Protein AF-A0A5E6RJ02-F1 (afdb_monomer_lite)

Sequence (171 aa):
MDTTRRVPGRAYQTVRDPERLLIEERAEALSAAGYPLPADDPAMYAERRLKEARAAARSSQVGSVSENTAAELSAREVSQVLREVIFGRTVMSKVGHESWDEIYAGHFQINVDGWEISIYNDCDQLDYCEKCISPDGRHWSFDSGDRFGTDPIALLSVWEHQMLEKLLKAL

Organism: Pseudomonas fluorescens (NCBI:txid294)

pLDDT: mean 81.21, std 17.3, range [37.69, 98.62]

Secondary structure (DSSP, 8-state):
-----PPTT----SS--TTS--HHHHHHHHHHTTPPPTTT-GGGGHHHHHHHHHHHHHHHTS---------PPPHHHHHHHHHHHHTTSS-EEESSSS-HHHHSSEEEEEEETTEEEEEEEETTEEEEEEEEE-TTS-EEEGGG-TTS-S-TTTTS-HHHHHHHHHHHTT-

Structure (mmCIF, N/CA/C/O backbone):
data_AF-A0A5E6RJ02-F1
#
_entry.id   AF-A0A5E6RJ02-F1
#
loop_
_atom_site.group_PDB
_atom_site.id
_atom_site.type_symbol
_atom_site.label_atom_id
_atom_site.label_alt_id
_atom_site.label_comp_id
_atom_site.label_asym_id
_atom_site.label_entity_id
_atom_site.label_seq_id
_atom_site.pdbx_PDB_ins_code
_atom_site.Cartn_x
_atom_site.Cartn_y
_atom_site.Cartn_z
_atom_site.occupancy
_atom_site.B_iso_or_equiv
_atom_site.auth_seq_id
_atom_site.auth_comp_id
_atom_site.auth_asym_id
_atom_site.auth_atom_id
_atom_site.pdbx_PDB_model_num
ATOM 1 N N . MET A 1 1 ? 38.227 43.855 -42.941 1.00 37.69 1 MET A N 1
ATOM 2 C CA . MET A 1 1 ? 37.696 43.503 -41.609 1.00 37.69 1 MET A CA 1
ATOM 3 C C . MET A 1 1 ? 38.202 42.113 -41.279 1.00 37.69 1 MET A C 1
ATOM 5 O O . MET A 1 1 ? 37.724 41.141 -41.845 1.00 37.69 1 MET A O 1
ATOM 9 N N . ASP A 1 2 ? 39.257 42.067 -40.474 1.00 43.03 2 ASP A N 1
ATOM 10 C CA . ASP A 1 2 ? 40.007 40.864 -40.112 1.00 43.03 2 ASP A CA 1
ATOM 11 C C . ASP A 1 2 ? 39.271 40.097 -39.004 1.00 43.03 2 ASP A C 1
ATOM 13 O O . ASP A 1 2 ? 38.928 40.679 -37.976 1.00 43.03 2 ASP A O 1
ATOM 17 N N . THR A 1 3 ? 38.993 38.808 -39.205 1.00 48.88 3 THR A N 1
ATOM 18 C CA . THR A 1 3 ? 38.316 37.956 -38.207 1.00 48.88 3 THR A CA 1
ATOM 19 C C . THR A 1 3 ? 39.054 36.635 -38.010 1.00 48.88 3 THR A C 1
ATOM 21 O O . THR A 1 3 ? 38.494 35.549 -38.107 1.00 48.88 3 THR A O 1
ATOM 24 N N . THR A 1 4 ? 40.341 36.695 -37.667 1.00 50.62 4 THR A N 1
ATOM 25 C CA . THR A 1 4 ? 41.063 35.515 -37.171 1.00 50.62 4 THR A CA 1
ATOM 26 C C . THR A 1 4 ? 40.850 35.348 -35.669 1.00 50.62 4 THR A C 1
ATOM 28 O O . THR A 1 4 ? 41.669 35.776 -34.855 1.00 50.62 4 THR A O 1
ATOM 31 N N . ARG A 1 5 ? 39.760 34.686 -35.272 1.00 55.81 5 ARG A N 1
ATOM 32 C CA . ARG A 1 5 ? 39.592 34.209 -33.891 1.00 55.81 5 ARG A CA 1
ATOM 33 C C . ARG A 1 5 ? 40.414 32.921 -33.723 1.00 55.81 5 ARG A C 1
ATOM 35 O O . ARG A 1 5 ? 39.910 31.822 -33.932 1.00 55.81 5 ARG A O 1
ATOM 42 N N . ARG A 1 6 ? 41.714 33.047 -33.425 1.00 58.16 6 ARG A N 1
ATOM 43 C CA . ARG A 1 6 ? 42.594 31.892 -33.158 1.00 58.16 6 ARG A CA 1
ATOM 44 C C . ARG A 1 6 ? 42.418 31.417 -31.714 1.00 58.16 6 ARG A C 1
ATOM 46 O O . ARG A 1 6 ? 42.618 32.185 -30.779 1.00 58.16 6 ARG A O 1
ATOM 53 N N . VAL A 1 7 ? 42.066 30.143 -31.543 1.00 57.72 7 VAL A N 1
ATOM 54 C CA . VAL A 1 7 ? 42.089 29.452 -30.243 1.00 57.72 7 VAL A CA 1
ATOM 55 C C . VAL A 1 7 ? 43.555 29.144 -29.890 1.00 57.72 7 VAL A C 1
ATOM 57 O O . VAL A 1 7 ? 44.231 28.520 -30.715 1.00 57.72 7 VAL A O 1
ATOM 60 N N . PRO A 1 8 ? 44.073 29.557 -28.716 1.00 48.97 8 PRO A N 1
ATOM 61 C CA . PRO A 1 8 ? 45.452 29.275 -28.313 1.00 48.97 8 PRO A CA 1
ATOM 62 C C . PRO A 1 8 ? 45.741 27.766 -28.321 1.00 48.97 8 PRO A C 1
ATOM 64 O O . PRO A 1 8 ? 44.945 26.981 -27.813 1.00 48.97 8 PRO A O 1
ATOM 67 N N . GLY A 1 9 ? 46.856 27.351 -28.929 1.00 57.94 9 GLY A N 1
ATOM 68 C 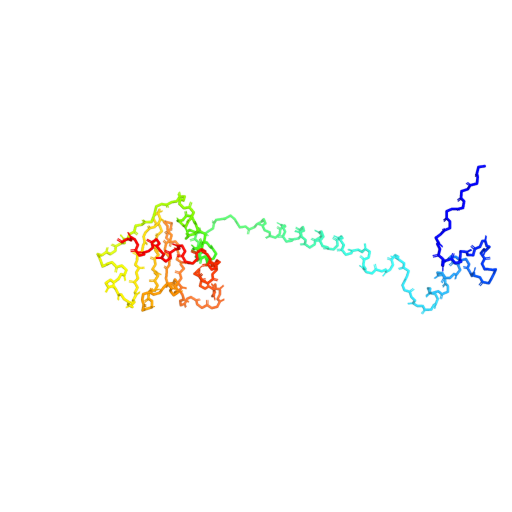CA . GLY A 1 9 ? 47.283 25.945 -28.989 1.00 57.94 9 GLY A CA 1
ATOM 69 C C . GLY A 1 9 ? 46.733 25.116 -30.160 1.00 57.94 9 GLY A C 1
ATOM 70 O O . GLY A 1 9 ? 47.147 23.972 -30.324 1.00 57.94 9 GLY A O 1
ATOM 71 N N . ARG A 1 10 ? 45.856 25.664 -31.016 1.00 55.78 10 ARG A N 1
ATOM 72 C CA . ARG A 1 10 ? 45.439 25.003 -32.268 1.00 55.78 10 ARG A CA 1
ATOM 73 C C . ARG A 1 10 ? 46.033 25.698 -33.490 1.00 55.78 10 ARG A C 1
ATOM 75 O O . ARG A 1 10 ? 45.676 26.830 -33.814 1.00 55.78 10 ARG A O 1
ATOM 82 N N . ALA A 1 11 ? 46.905 24.992 -34.206 1.00 57.59 11 ALA A N 1
ATOM 83 C CA . ALA A 1 11 ? 47.301 25.362 -35.557 1.00 57.59 11 ALA A CA 1
ATOM 84 C C . ALA A 1 11 ? 46.197 24.918 -36.529 1.00 57.59 11 ALA A C 1
ATOM 86 O O . ALA A 1 11 ? 46.019 23.730 -36.782 1.00 57.59 11 ALA A O 1
ATOM 87 N N . TYR A 1 12 ? 45.422 25.868 -37.048 1.00 57.12 12 TYR A N 1
ATOM 88 C CA . TYR A 1 12 ? 44.500 25.600 -38.151 1.00 57.12 12 TYR A CA 1
ATOM 89 C C . TYR A 1 12 ? 45.284 25.693 -39.464 1.00 57.12 12 TYR A C 1
ATOM 91 O O . TYR A 1 12 ? 45.919 26.719 -39.717 1.00 57.12 12 TYR A O 1
ATOM 99 N N . GLN A 1 13 ? 45.261 24.633 -40.278 1.00 60.34 13 GLN A N 1
ATOM 100 C CA . GLN A 1 13 ? 45.829 24.667 -41.627 1.00 60.34 13 GLN A CA 1
ATOM 101 C C . GLN A 1 13 ? 45.054 25.692 -42.467 1.00 60.34 13 GLN A C 1
ATOM 103 O O . GLN A 1 13 ? 43.844 25.574 -42.648 1.00 60.34 13 GLN A O 1
ATOM 108 N N . THR A 1 14 ? 45.749 26.718 -42.954 1.00 59.03 14 THR A N 1
ATOM 109 C CA . THR A 1 14 ? 45.189 27.769 -43.821 1.00 59.03 14 THR A CA 1
ATOM 110 C C . THR A 1 14 ? 44.996 27.312 -45.266 1.00 59.03 14 THR A C 1
ATOM 112 O O . THR A 1 14 ? 44.236 27.932 -46.002 1.00 59.03 14 THR A O 1
ATOM 115 N N . VAL A 1 15 ? 45.661 26.231 -45.670 1.00 61.28 15 VAL A N 1
ATOM 116 C CA . VAL A 1 15 ? 45.596 25.649 -47.013 1.00 61.28 15 VAL A CA 1
ATOM 117 C C . VAL A 1 15 ? 45.185 24.189 -46.857 1.00 61.28 15 VAL A C 1
ATOM 119 O O . VAL A 1 15 ? 45.710 23.498 -45.983 1.00 61.28 15 VAL A O 1
ATOM 122 N N . ARG A 1 16 ? 44.214 23.731 -47.659 1.00 59.06 16 ARG A N 1
ATOM 123 C CA . ARG A 1 16 ? 43.870 22.304 -47.718 1.00 59.06 16 ARG A CA 1
ATOM 124 C C . ARG A 1 16 ? 45.115 21.542 -48.161 1.00 59.06 16 ARG A C 1
ATOM 126 O O . ARG A 1 16 ? 45.715 21.909 -49.165 1.00 59.06 16 ARG A O 1
ATOM 133 N N . ASP A 1 17 ? 45.478 20.516 -47.403 1.00 63.81 17 ASP A N 1
ATOM 134 C CA . ASP A 1 17 ? 46.526 19.573 -47.781 1.00 63.81 17 ASP A CA 1
ATOM 135 C C . ASP A 1 17 ? 46.270 19.073 -49.222 1.00 63.81 17 ASP A C 1
ATOM 137 O O . ASP A 1 17 ? 45.182 18.547 -49.480 1.00 63.81 17 ASP A O 1
ATOM 141 N N . PRO A 1 18 ? 47.196 19.309 -50.171 1.00 59.72 18 PRO A N 1
ATOM 142 C CA . PRO A 1 18 ? 47.003 18.967 -51.577 1.00 59.72 18 PRO A CA 1
ATOM 143 C C . PRO A 1 18 ? 46.928 17.455 -51.824 1.00 59.72 18 PRO A C 1
ATOM 145 O O . PRO A 1 18 ? 46.391 17.053 -52.850 1.00 59.72 18 PRO A O 1
ATOM 148 N N . GLU A 1 19 ? 47.402 16.622 -50.890 1.00 59.19 19 GLU A N 1
ATOM 149 C CA . GLU A 1 19 ? 47.261 15.159 -50.959 1.00 59.19 19 GLU A CA 1
ATOM 150 C C . GLU A 1 19 ? 45.927 14.660 -50.376 1.00 59.19 19 GLU A C 1
ATOM 152 O O . GLU A 1 19 ? 45.619 13.465 -50.389 1.00 59.19 19 GLU A O 1
ATOM 157 N N . ARG A 1 20 ? 45.089 15.563 -49.854 1.00 62.50 20 ARG A N 1
ATOM 158 C CA . ARG A 1 20 ? 43.794 15.210 -49.278 1.00 62.50 20 ARG A CA 1
ATOM 159 C C . ARG A 1 20 ? 42.771 15.018 -50.394 1.00 62.50 20 ARG A C 1
ATOM 161 O O . ARG A 1 20 ? 42.243 15.995 -50.924 1.00 62.50 20 ARG A O 1
ATOM 168 N N . LEU A 1 21 ? 42.462 13.755 -50.689 1.00 62.22 21 LEU A N 1
ATOM 169 C CA . LEU A 1 21 ? 41.417 13.374 -51.646 1.00 62.22 21 LEU A CA 1
ATOM 170 C C . LEU A 1 21 ? 40.117 14.146 -51.389 1.00 62.22 21 LEU A C 1
ATOM 172 O O . LEU A 1 21 ? 39.738 14.403 -50.233 1.00 62.22 21 LEU A O 1
ATOM 176 N N . LEU A 1 22 ? 39.426 14.503 -52.474 1.00 73.69 22 LEU A N 1
ATOM 177 C CA . LEU A 1 22 ? 38.105 15.114 -52.381 1.00 73.69 22 LEU A CA 1
ATOM 178 C C . LEU A 1 22 ? 37.162 14.167 -51.629 1.00 73.69 22 LEU A C 1
ATOM 180 O O . LEU A 1 22 ? 37.309 12.946 -51.659 1.00 73.69 22 LEU A O 1
ATOM 184 N N . ILE A 1 23 ? 36.196 14.741 -50.909 1.00 68.81 23 ILE A N 1
ATOM 185 C CA . ILE A 1 23 ? 35.262 13.971 -50.071 1.00 68.81 23 ILE A CA 1
ATOM 186 C C . ILE A 1 23 ? 34.557 12.883 -50.896 1.00 68.81 23 ILE A C 1
ATOM 188 O O . ILE A 1 23 ? 34.359 11.779 -50.400 1.00 68.81 23 ILE A O 1
ATOM 192 N N . GLU A 1 24 ? 34.246 13.189 -52.154 1.00 69.19 24 GLU A N 1
ATOM 193 C CA . GLU A 1 24 ? 33.618 12.284 -53.120 1.00 69.19 24 GLU A CA 1
ATOM 194 C C . GLU A 1 24 ? 34.535 11.112 -53.493 1.00 69.19 24 GLU A C 1
ATOM 196 O O . GLU A 1 24 ? 34.136 9.960 -53.366 1.00 69.19 24 GLU A O 1
ATOM 201 N N . GLU A 1 25 ? 35.795 11.386 -53.824 1.00 75.88 25 GLU A N 1
ATOM 202 C CA . GLU A 1 25 ? 36.790 10.369 -54.189 1.00 75.88 25 GLU A CA 1
ATOM 203 C C . GLU A 1 25 ? 37.097 9.422 -53.016 1.00 75.88 25 GLU A C 1
ATOM 205 O O . GLU A 1 25 ? 37.232 8.207 -53.170 1.00 75.88 25 GLU A O 1
ATOM 210 N N . ARG A 1 26 ? 37.126 9.961 -51.792 1.00 75.00 26 ARG A N 1
ATOM 211 C CA . ARG A 1 26 ? 37.290 9.158 -50.577 1.00 75.00 26 ARG A CA 1
ATOM 212 C C . ARG A 1 26 ? 36.055 8.306 -50.270 1.00 75.00 26 ARG A C 1
ATOM 214 O O . ARG A 1 26 ? 36.206 7.192 -49.771 1.00 75.00 26 ARG A O 1
ATOM 221 N N . ALA A 1 27 ? 34.853 8.816 -50.535 1.00 72.69 27 ALA A N 1
ATOM 222 C CA . ALA A 1 27 ? 33.619 8.049 -50.391 1.00 72.69 27 ALA A CA 1
ATOM 223 C C . ALA A 1 27 ? 33.556 6.894 -51.404 1.00 72.69 27 ALA A C 1
ATOM 225 O O . ALA A 1 27 ? 33.179 5.784 -51.035 1.00 72.69 27 ALA A O 1
ATOM 226 N N . GLU A 1 28 ? 33.999 7.128 -52.639 1.00 78.38 28 GLU A N 1
ATOM 227 C CA . GLU A 1 28 ? 34.070 6.110 -53.689 1.00 78.38 28 GLU A CA 1
ATOM 228 C C . GLU A 1 28 ? 35.085 5.008 -53.347 1.00 78.38 28 GLU A C 1
ATOM 230 O O . GLU A 1 28 ? 34.757 3.824 -53.413 1.00 78.38 28 GLU A O 1
ATOM 235 N N . ALA A 1 29 ? 36.274 5.376 -52.852 1.00 79.56 29 ALA A N 1
ATOM 236 C CA . ALA A 1 29 ? 37.275 4.415 -52.383 1.00 79.56 29 ALA A CA 1
ATOM 237 C C . ALA A 1 29 ? 36.779 3.559 -51.201 1.00 79.56 29 ALA A C 1
ATOM 239 O O . ALA A 1 29 ? 37.045 2.359 -51.144 1.00 79.56 29 ALA A O 1
ATOM 240 N N . LEU A 1 30 ? 36.038 4.156 -50.259 1.00 76.19 30 LEU A N 1
ATOM 241 C CA . LEU A 1 30 ? 35.436 3.427 -49.137 1.00 76.19 30 LEU A CA 1
ATOM 242 C C . LEU A 1 30 ? 34.327 2.479 -49.607 1.00 76.19 30 LEU A C 1
ATOM 244 O O . LEU A 1 30 ? 34.269 1.341 -49.142 1.00 76.19 30 LEU A O 1
ATOM 248 N N . SER A 1 31 ? 33.498 2.913 -50.559 1.00 77.06 31 SER A N 1
ATOM 249 C CA . SER A 1 31 ? 32.475 2.066 -51.177 1.00 77.06 31 SER A CA 1
ATOM 250 C C . SER A 1 31 ? 33.098 0.878 -51.917 1.00 77.06 31 SER A C 1
ATOM 252 O O . SER A 1 31 ? 32.682 -0.260 -51.701 1.00 77.06 31 SER A O 1
ATOM 254 N N . ALA A 1 32 ? 34.161 1.104 -52.697 1.00 82.94 32 ALA A N 1
ATOM 255 C CA . ALA A 1 32 ? 34.917 0.041 -53.364 1.00 82.94 32 ALA A CA 1
ATOM 256 C C . ALA A 1 32 ? 35.573 -0.936 -52.370 1.00 82.94 32 ALA A C 1
ATOM 258 O O . ALA A 1 32 ? 35.692 -2.126 -52.655 1.00 82.94 32 ALA A O 1
ATOM 259 N N . ALA A 1 33 ? 35.953 -0.455 -51.182 1.00 80.94 33 ALA A N 1
ATOM 260 C CA . ALA A 1 33 ? 36.448 -1.277 -50.078 1.00 80.94 33 ALA A CA 1
ATOM 261 C C . ALA A 1 33 ? 35.334 -2.025 -49.309 1.00 80.94 33 ALA A C 1
ATOM 263 O O . ALA A 1 33 ? 35.623 -2.697 -48.319 1.00 80.94 33 ALA A O 1
ATOM 264 N N . GLY A 1 34 ? 34.074 -1.923 -49.746 1.00 77.31 34 GLY A N 1
ATOM 265 C CA . GLY A 1 34 ? 32.931 -2.621 -49.156 1.00 77.31 34 GLY A CA 1
ATOM 266 C C . GLY A 1 34 ? 32.320 -1.928 -47.936 1.00 77.31 34 GLY A C 1
ATOM 267 O O . GLY A 1 34 ? 31.505 -2.539 -47.245 1.00 77.31 34 GLY A O 1
ATOM 268 N N . TYR A 1 35 ? 32.685 -0.672 -47.652 1.00 70.12 35 TYR A N 1
ATOM 269 C CA . TYR A 1 35 ? 31.985 0.106 -46.632 1.00 70.12 35 TYR A CA 1
ATOM 270 C C . TYR A 1 35 ? 30.624 0.574 -47.167 1.00 70.12 35 TYR A C 1
ATOM 272 O O . TYR A 1 35 ? 30.551 1.082 -48.290 1.00 70.12 35 TYR A O 1
ATOM 280 N N . PRO A 1 36 ? 29.543 0.434 -46.378 1.00 63.56 36 PRO A N 1
ATOM 281 C CA . PRO A 1 36 ? 28.209 0.833 -46.800 1.00 63.56 36 PRO A CA 1
ATOM 282 C C . PRO A 1 36 ? 28.145 2.346 -47.016 1.00 63.56 36 PRO A C 1
ATOM 284 O O . PRO A 1 36 ? 28.651 3.131 -46.208 1.00 63.56 36 PRO A O 1
ATOM 287 N N . LEU A 1 37 ? 27.508 2.761 -48.112 1.00 63.66 37 LEU A N 1
ATOM 288 C CA . LEU A 1 37 ? 27.193 4.165 -48.339 1.00 63.66 37 LEU A CA 1
ATOM 289 C C . LEU A 1 37 ? 26.096 4.612 -47.353 1.00 63.66 37 LEU A C 1
ATOM 291 O O . LEU A 1 37 ? 25.339 3.779 -46.860 1.00 63.66 37 LEU A O 1
ATOM 295 N N . PRO A 1 38 ? 25.936 5.919 -47.075 1.00 58.66 38 PRO A N 1
ATOM 296 C CA . PRO A 1 38 ? 24.921 6.411 -46.135 1.00 58.66 38 PRO A CA 1
ATOM 297 C C . PRO A 1 38 ? 23.480 5.984 -46.467 1.00 58.66 38 PRO A C 1
ATOM 299 O O . PRO A 1 38 ? 22.633 5.924 -45.582 1.00 58.66 38 PRO A O 1
ATOM 302 N N . ALA A 1 39 ? 23.191 5.687 -47.738 1.00 59.97 39 ALA A N 1
ATOM 303 C CA . ALA A 1 39 ? 21.901 5.148 -48.169 1.00 59.97 39 ALA A CA 1
ATOM 304 C C . ALA A 1 39 ? 21.691 3.671 -47.774 1.00 59.97 39 ALA A C 1
ATOM 306 O O . ALA A 1 39 ? 20.541 3.253 -47.622 1.00 59.97 39 ALA A O 1
ATOM 307 N N . ASP A 1 40 ? 22.780 2.930 -47.562 1.00 59.22 40 ASP A N 1
ATOM 308 C CA . ASP A 1 40 ? 22.810 1.511 -47.193 1.00 59.22 40 ASP A CA 1
ATOM 309 C C . ASP A 1 40 ? 22.988 1.298 -45.680 1.00 59.22 40 ASP A C 1
ATOM 311 O O . ASP A 1 40 ? 22.949 0.160 -45.212 1.00 59.22 40 ASP A O 1
ATOM 315 N N . ASP A 1 41 ? 23.165 2.372 -44.898 1.00 61.12 41 ASP A N 1
ATOM 316 C CA . ASP A 1 41 ? 23.289 2.300 -43.443 1.00 61.12 41 ASP A CA 1
ATOM 317 C C . ASP A 1 41 ? 21.922 1.973 -42.798 1.00 61.12 41 ASP A C 1
ATOM 319 O O . ASP A 1 41 ? 20.986 2.788 -42.842 1.00 61.12 41 ASP A O 1
ATOM 323 N N . PRO A 1 42 ? 21.771 0.807 -42.140 1.00 59.06 42 PRO A N 1
ATOM 324 C CA . PRO A 1 42 ? 20.542 0.437 -41.447 1.00 59.06 42 PRO A CA 1
ATOM 325 C C . PRO A 1 42 ? 20.106 1.456 -40.383 1.00 59.06 42 PRO A C 1
ATOM 327 O O . PRO A 1 42 ? 18.904 1.541 -40.093 1.00 59.06 42 PRO A O 1
ATOM 330 N N . ALA A 1 43 ? 21.044 2.238 -39.830 1.00 64.19 43 ALA A N 1
ATOM 331 C CA . ALA A 1 43 ? 20.788 3.261 -38.821 1.00 64.19 43 ALA A CA 1
ATOM 332 C C . ALA A 1 43 ? 19.942 4.429 -39.356 1.00 64.19 43 ALA A C 1
ATOM 334 O O . ALA A 1 43 ? 19.106 4.956 -38.619 1.00 64.19 43 ALA A O 1
ATOM 335 N N . MET A 1 44 ? 20.055 4.774 -40.646 1.00 67.38 44 MET A N 1
ATOM 336 C CA . MET A 1 44 ? 19.293 5.875 -41.264 1.00 67.38 44 MET A CA 1
ATOM 337 C C . MET A 1 44 ? 17.773 5.648 -41.263 1.00 67.38 44 MET A C 1
ATOM 339 O O . MET A 1 44 ? 16.988 6.591 -41.370 1.00 67.38 44 MET A O 1
ATOM 343 N N . TYR A 1 45 ? 17.331 4.398 -41.117 1.00 68.69 45 TYR A N 1
ATOM 344 C CA . TYR A 1 45 ? 15.917 4.019 -41.155 1.00 68.69 45 TYR A CA 1
ATOM 345 C C . TYR A 1 45 ? 15.369 3.582 -39.789 1.00 68.69 45 TYR A C 1
ATOM 347 O O . TYR A 1 45 ? 14.216 3.147 -39.708 1.00 68.69 45 TYR A O 1
ATOM 355 N N . ALA A 1 46 ? 16.153 3.702 -38.713 1.00 71.44 46 ALA A N 1
ATOM 356 C CA . ALA A 1 46 ? 15.763 3.254 -37.375 1.00 71.44 46 ALA A CA 1
ATOM 357 C C . ALA A 1 46 ? 14.470 3.930 -36.879 1.00 71.44 46 ALA A C 1
ATOM 359 O O . ALA A 1 46 ? 13.566 3.260 -36.377 1.00 71.44 46 ALA A O 1
ATOM 360 N N . GLU A 1 47 ? 14.323 5.239 -37.099 1.00 74.44 47 GLU A N 1
ATOM 361 C CA . GLU A 1 47 ? 13.123 5.979 -36.685 1.00 74.44 47 GLU A CA 1
ATOM 362 C C . GLU A 1 47 ? 11.857 5.536 -37.422 1.00 74.44 47 GLU A C 1
ATOM 364 O O . GLU A 1 47 ? 10.776 5.466 -36.834 1.00 74.44 47 GLU A O 1
ATOM 369 N N . ARG A 1 48 ? 11.979 5.229 -38.717 1.00 80.31 48 ARG A N 1
ATOM 370 C CA . ARG A 1 48 ? 10.859 4.762 -39.539 1.00 80.31 48 ARG A CA 1
ATOM 371 C C . ARG A 1 48 ? 10.394 3.384 -39.084 1.00 80.31 48 ARG A C 1
ATOM 373 O O . ARG A 1 48 ? 9.204 3.215 -38.844 1.00 80.31 48 ARG A O 1
ATOM 380 N N . ARG A 1 49 ? 11.328 2.460 -38.841 1.00 79.50 49 ARG A N 1
ATOM 381 C CA . ARG A 1 49 ? 11.020 1.128 -38.293 1.00 79.50 49 ARG A CA 1
ATOM 382 C C . ARG A 1 49 ? 10.355 1.209 -36.919 1.00 79.50 49 ARG A C 1
ATOM 384 O O . ARG A 1 49 ? 9.395 0.492 -36.659 1.00 79.50 49 ARG A O 1
ATOM 391 N N . LEU A 1 50 ? 10.804 2.123 -36.054 1.00 81.44 50 LEU A N 1
ATOM 392 C CA . LEU A 1 50 ? 10.166 2.353 -34.755 1.00 81.44 50 LEU A CA 1
ATOM 393 C C . LEU A 1 50 ? 8.738 2.903 -34.900 1.00 81.44 50 LEU A C 1
ATOM 395 O O . LEU A 1 50 ? 7.840 2.494 -34.161 1.00 81.44 50 LEU A O 1
ATOM 399 N N . LYS A 1 51 ? 8.510 3.824 -35.845 1.00 82.12 51 LYS A N 1
ATOM 400 C CA . LYS A 1 51 ? 7.168 4.347 -36.149 1.00 82.12 51 LYS A CA 1
ATOM 401 C C . LYS A 1 51 ? 6.245 3.253 -36.690 1.00 82.12 51 LYS A C 1
ATOM 403 O O . LYS A 1 51 ? 5.117 3.154 -36.218 1.00 82.12 51 LYS A O 1
ATOM 408 N N . GLU A 1 52 ? 6.725 2.419 -37.607 1.00 85.31 52 GLU A N 1
ATOM 409 C CA . GLU A 1 52 ? 5.977 1.286 -38.168 1.00 85.31 52 GLU A CA 1
ATOM 410 C C . GLU A 1 52 ? 5.618 0.257 -37.089 1.00 85.31 52 GLU A C 1
ATOM 412 O O . GLU A 1 52 ? 4.455 -0.120 -36.969 1.00 85.31 52 GLU A O 1
ATOM 417 N N . ALA A 1 53 ? 6.569 -0.114 -36.225 1.00 80.31 53 ALA A N 1
ATOM 418 C CA . ALA A 1 53 ? 6.320 -1.030 -35.113 1.00 80.31 53 ALA A CA 1
ATOM 419 C C . ALA A 1 53 ? 5.281 -0.478 -34.118 1.00 80.31 53 ALA A C 1
ATOM 421 O O . ALA A 1 53 ? 4.387 -1.199 -33.678 1.00 80.31 53 ALA A O 1
ATOM 422 N N . ARG A 1 54 ? 5.347 0.823 -33.795 1.00 79.12 54 ARG A N 1
ATOM 423 C CA . ARG A 1 54 ? 4.350 1.488 -32.936 1.00 79.12 54 ARG A CA 1
ATOM 424 C C . ARG A 1 54 ? 2.969 1.558 -33.587 1.00 79.12 54 ARG A C 1
ATOM 426 O O . ARG A 1 54 ? 1.969 1.414 -32.887 1.00 79.12 54 ARG A O 1
ATOM 433 N N . ALA A 1 55 ? 2.903 1.793 -34.897 1.00 81.56 55 ALA A N 1
ATOM 434 C CA . ALA A 1 55 ? 1.648 1.806 -35.642 1.00 81.56 55 ALA A CA 1
ATOM 435 C C . ALA A 1 55 ? 1.021 0.406 -35.705 1.00 81.56 55 ALA A C 1
ATOM 437 O O . ALA A 1 55 ? -0.172 0.273 -35.446 1.00 81.56 55 ALA A O 1
ATOM 438 N N . ALA A 1 56 ? 1.824 -0.634 -35.949 1.00 77.75 56 ALA A N 1
ATOM 439 C CA . ALA A 1 56 ? 1.377 -2.023 -35.918 1.00 77.75 56 ALA A CA 1
ATOM 440 C C . ALA A 1 56 ? 0.841 -2.413 -34.531 1.00 77.75 56 ALA A C 1
ATOM 442 O O . ALA A 1 56 ? -0.263 -2.938 -34.434 1.00 77.75 56 ALA A O 1
ATOM 443 N N . ALA A 1 57 ? 1.550 -2.064 -33.451 1.00 71.62 57 ALA A N 1
ATOM 444 C CA . ALA A 1 57 ? 1.089 -2.321 -32.085 1.00 71.62 57 ALA A CA 1
ATOM 445 C C . ALA A 1 57 ? -0.243 -1.617 -31.764 1.00 71.62 57 ALA A C 1
ATOM 447 O O . ALA A 1 57 ? -1.137 -2.226 -31.183 1.00 71.62 57 ALA A O 1
ATOM 448 N N . ARG A 1 58 ? -0.409 -0.355 -32.189 1.00 70.69 58 ARG A N 1
ATOM 449 C CA . ARG A 1 58 ? -1.675 0.384 -32.029 1.00 70.69 58 ARG A CA 1
ATOM 450 C C . ARG A 1 58 ? -2.807 -0.194 -32.875 1.00 70.69 58 ARG A C 1
ATOM 452 O O . ARG A 1 58 ? -3.942 -0.214 -32.417 1.00 70.69 58 ARG A O 1
ATOM 459 N N . SER A 1 59 ? -2.507 -0.670 -34.084 1.00 61.69 59 SER A N 1
ATOM 460 C CA . SER A 1 59 ? -3.487 -1.311 -34.966 1.00 61.69 59 SER A CA 1
ATOM 461 C C . SER A 1 59 ? -3.966 -2.649 -34.403 1.00 61.69 59 SER A C 1
ATOM 463 O O . SER A 1 59 ? -5.152 -2.946 -34.492 1.00 61.69 59 SER A O 1
ATOM 465 N N . SER A 1 60 ? -3.080 -3.424 -33.772 1.00 59.62 60 SER A N 1
ATOM 466 C CA . SER A 1 60 ? -3.433 -4.676 -33.087 1.00 59.62 60 SER A CA 1
ATOM 467 C C . SER A 1 60 ? -4.260 -4.464 -31.814 1.00 59.62 60 SER A C 1
ATOM 469 O O . SER A 1 60 ? -4.849 -5.411 -31.307 1.00 59.62 60 SER A O 1
ATOM 471 N N . GLN A 1 61 ? -4.324 -3.234 -31.297 1.00 59.31 61 GLN A N 1
ATOM 472 C CA . GLN A 1 61 ? -5.105 -2.881 -30.110 1.00 59.31 61 GLN A CA 1
ATOM 473 C C . GLN A 1 61 ? -6.571 -2.535 -30.432 1.00 59.31 61 GLN A C 1
ATOM 475 O O . GLN A 1 61 ? -7.386 -2.412 -29.520 1.00 59.31 61 GLN A O 1
ATOM 480 N N . VAL A 1 62 ? -6.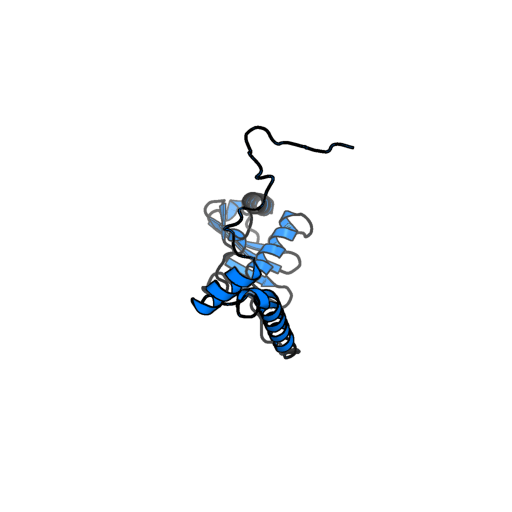937 -2.409 -31.714 1.00 51.75 62 VAL A N 1
ATOM 481 C CA . VAL A 1 62 ? -8.321 -2.164 -32.157 1.00 51.75 62 VAL A CA 1
ATOM 482 C C . VAL A 1 62 ? -8.993 -3.508 -32.433 1.00 51.75 62 VAL A C 1
ATOM 484 O O . VAL A 1 62 ? -9.224 -3.901 -33.572 1.00 51.75 62 VAL A O 1
ATOM 487 N N . GLY A 1 63 ? -9.237 -4.256 -31.360 1.00 54.25 63 GLY A N 1
ATOM 488 C CA . GLY A 1 63 ? -9.763 -5.612 -31.453 1.00 54.25 63 GLY A CA 1
ATOM 489 C C . GLY A 1 63 ? -10.079 -6.265 -30.114 1.00 54.25 63 GLY A C 1
ATOM 490 O O . GLY A 1 63 ? -9.799 -7.443 -29.963 1.00 54.25 63 GLY A O 1
ATOM 491 N N . SER A 1 64 ? -10.651 -5.537 -29.149 1.00 49.56 64 SER A N 1
ATOM 492 C CA . SER A 1 64 ? -11.463 -6.162 -28.091 1.00 49.56 64 SER A CA 1
ATOM 493 C C . SER A 1 64 ? -12.344 -5.128 -27.386 1.00 49.56 64 SER A C 1
ATOM 495 O O . SER A 1 64 ? -11.884 -4.374 -26.527 1.00 49.56 64 SER A O 1
ATOM 497 N N . VAL A 1 65 ? -13.626 -5.098 -27.747 1.00 48.59 65 VAL A N 1
ATOM 498 C CA . VAL A 1 65 ? -14.685 -4.512 -26.921 1.00 48.59 65 VAL A CA 1
ATOM 499 C C . VAL A 1 65 ? -15.290 -5.646 -26.094 1.00 48.59 65 VAL A C 1
ATOM 501 O O . VAL A 1 65 ? -15.821 -6.588 -26.666 1.00 48.59 65 VAL A O 1
ATOM 504 N N . SER A 1 66 ? -15.183 -5.508 -24.770 1.00 58.28 66 SER A N 1
ATOM 505 C CA . SER A 1 66 ? -15.983 -6.115 -23.692 1.00 58.28 66 SER A CA 1
ATOM 506 C C . SER A 1 66 ? -16.426 -7.578 -23.822 1.00 58.28 66 SER A C 1
ATOM 508 O O . SER A 1 66 ? -17.535 -7.858 -24.266 1.00 58.28 66 SER A O 1
ATOM 510 N N . GLU A 1 67 ? -15.642 -8.470 -23.214 1.00 43.84 67 GLU A N 1
ATOM 511 C CA . GLU A 1 67 ? -16.173 -9.610 -22.462 1.00 43.84 67 GLU A CA 1
ATOM 512 C C . GLU A 1 67 ? -15.610 -9.552 -21.034 1.00 43.84 67 GLU A C 1
ATOM 514 O O . GLU A 1 67 ? -14.413 -9.374 -20.813 1.00 43.84 67 GLU A O 1
ATOM 519 N N . ASN A 1 68 ? -16.514 -9.619 -20.060 1.00 49.00 68 ASN A N 1
ATOM 520 C CA . ASN A 1 68 ? -16.296 -9.411 -18.633 1.00 49.00 68 ASN A CA 1
ATOM 521 C C . ASN A 1 68 ? -15.629 -10.646 -17.989 1.00 49.00 68 ASN A C 1
ATOM 523 O O . ASN A 1 68 ? -16.216 -11.324 -17.151 1.00 49.00 68 ASN A O 1
ATOM 527 N N . THR A 1 69 ? -14.404 -10.969 -18.399 1.00 43.66 69 THR A N 1
ATOM 528 C CA . THR A 1 69 ? -13.520 -11.894 -17.677 1.00 43.66 69 THR A CA 1
ATOM 529 C C . THR A 1 69 ? -12.559 -11.093 -16.810 1.00 43.66 69 THR A C 1
ATOM 531 O O . THR A 1 69 ? -11.645 -10.460 -17.330 1.00 43.66 69 THR A O 1
ATOM 534 N N . ALA A 1 70 ? -12.821 -11.120 -15.500 1.00 58.28 70 ALA A N 1
ATOM 535 C CA . ALA A 1 70 ? -11.967 -10.744 -14.373 1.00 58.28 70 ALA A CA 1
ATOM 536 C C . ALA A 1 70 ? -10.482 -10.526 -14.724 1.00 58.28 70 ALA A C 1
ATOM 538 O O . ALA A 1 70 ? -9.665 -11.439 -14.615 1.00 58.28 70 ALA A O 1
ATOM 539 N N . ALA A 1 71 ? -10.117 -9.309 -15.127 1.00 73.44 71 ALA A N 1
ATOM 540 C CA . ALA A 1 71 ? -8.720 -8.910 -15.067 1.00 73.44 71 ALA A CA 1
ATOM 541 C C . ALA A 1 71 ? -8.363 -8.811 -13.580 1.00 73.44 71 ALA A C 1
ATOM 543 O O . ALA A 1 71 ? -8.943 -7.992 -12.866 1.00 73.44 71 ALA A O 1
ATOM 544 N N . GLU A 1 72 ? -7.473 -9.680 -13.107 1.00 84.88 72 GLU A N 1
ATOM 545 C CA . GLU A 1 72 ? -6.903 -9.571 -11.764 1.00 84.88 72 GLU A CA 1
ATOM 546 C C . GLU A 1 72 ? -6.321 -8.166 -11.573 1.00 84.88 72 GLU A C 1
ATOM 548 O O . GLU A 1 72 ? -5.802 -7.548 -12.510 1.00 84.88 72 GLU A O 1
ATOM 553 N N . LEU A 1 73 ? -6.460 -7.636 -10.362 1.00 90.50 73 LEU A N 1
ATOM 554 C CA . LEU A 1 73 ? -5.855 -6.361 -10.006 1.00 90.50 73 LEU A CA 1
ATOM 555 C C . LEU A 1 73 ? -4.338 -6.495 -10.120 1.00 90.50 73 LEU A C 1
ATOM 557 O O . LEU A 1 73 ? -3.762 -7.495 -9.705 1.00 90.50 73 LEU A O 1
ATOM 561 N N . SER A 1 74 ? -3.668 -5.479 -10.653 1.00 91.19 74 SER A N 1
ATOM 562 C CA . SER A 1 74 ? -2.209 -5.424 -10.613 1.00 91.19 74 SER A CA 1
ATOM 563 C C . SER A 1 74 ? -1.717 -4.857 -9.282 1.00 91.19 74 SER A C 1
ATOM 565 O O . SER A 1 74 ? -2.344 -3.978 -8.689 1.00 91.19 74 SER A O 1
ATOM 567 N N . ALA A 1 75 ? -0.516 -5.253 -8.858 1.00 92.81 75 ALA A N 1
ATOM 568 C CA . ALA A 1 75 ? 0.112 -4.664 -7.677 1.00 92.81 75 ALA A CA 1
ATOM 569 C C . ALA A 1 75 ? 0.278 -3.140 -7.779 1.00 92.81 75 ALA A C 1
ATOM 571 O O . ALA A 1 75 ? 0.191 -2.415 -6.788 1.00 92.81 75 ALA A O 1
ATOM 572 N N . ARG A 1 76 ? 0.471 -2.632 -9.005 1.00 93.69 76 ARG A N 1
ATOM 573 C CA . ARG A 1 76 ? 0.537 -1.194 -9.270 1.00 93.69 76 ARG A CA 1
ATOM 574 C C . ARG A 1 76 ? -0.780 -0.508 -8.938 1.00 93.69 76 ARG A C 1
ATOM 576 O O . ARG A 1 76 ? -0.725 0.520 -8.275 1.00 93.69 76 ARG A O 1
ATOM 583 N N . GLU A 1 77 ? -1.922 -1.059 -9.347 1.00 94.81 77 GLU A N 1
ATOM 584 C CA . GLU A 1 77 ? -3.238 -0.510 -8.991 1.00 94.81 77 GLU A CA 1
ATOM 585 C C . GLU A 1 77 ? -3.418 -0.450 -7.472 1.00 94.81 77 GLU A C 1
ATOM 587 O O . GLU A 1 77 ? -3.724 0.617 -6.945 1.00 94.81 77 GLU A O 1
ATOM 592 N N . VAL A 1 78 ? -3.118 -1.541 -6.760 1.00 95.88 78 VAL A N 1
ATOM 593 C CA . VAL A 1 78 ? -3.208 -1.579 -5.290 1.00 95.88 78 VAL A CA 1
ATOM 594 C C . VAL A 1 78 ? -2.283 -0.534 -4.653 1.00 95.88 78 VAL A C 1
ATOM 596 O O . VAL A 1 78 ? -2.708 0.243 -3.802 1.00 95.88 78 VAL A O 1
ATOM 599 N N . SER A 1 79 ? -1.035 -0.427 -5.123 1.00 96.81 79 SER A N 1
ATOM 600 C CA . SER A 1 79 ? -0.082 0.573 -4.622 1.00 96.81 79 SER A CA 1
ATOM 601 C C . SER A 1 79 ? -0.527 2.019 -4.884 1.00 96.81 79 SER A C 1
ATOM 603 O O . SER A 1 79 ? -0.130 2.923 -4.153 1.00 96.81 79 SER A O 1
ATOM 605 N N . GLN A 1 80 ? -1.327 2.275 -5.927 1.00 97.31 80 GLN A N 1
ATOM 606 C CA . GLN A 1 80 ? -1.882 3.609 -6.175 1.00 97.31 80 GLN A CA 1
ATOM 607 C C . GLN A 1 80 ? -3.001 3.932 -5.187 1.00 97.31 80 GLN A C 1
ATOM 609 O O . GLN A 1 80 ? -3.014 5.034 -4.654 1.00 97.31 80 GLN A O 1
ATOM 614 N N . VAL A 1 81 ? -3.872 2.973 -4.865 1.00 97.94 81 VAL A N 1
ATOM 615 C CA . VAL A 1 81 ? -4.904 3.158 -3.829 1.00 97.94 81 VAL A CA 1
ATOM 616 C C . VAL A 1 81 ? -4.266 3.507 -2.481 1.00 97.94 81 VAL A C 1
ATOM 618 O O . VAL A 1 81 ? -4.668 4.473 -1.836 1.00 97.94 81 VAL A O 1
ATOM 621 N N . LEU A 1 82 ? -3.200 2.799 -2.096 1.00 98.31 82 LEU A N 1
ATOM 622 C CA . LEU A 1 82 ? -2.447 3.110 -0.876 1.00 98.31 82 LEU A CA 1
ATOM 623 C C . LEU A 1 82 ? -1.832 4.519 -0.911 1.00 98.31 82 LEU A C 1
ATOM 625 O O . LEU A 1 82 ? -1.846 5.224 0.095 1.00 98.31 82 LEU A O 1
ATOM 629 N N . ARG A 1 83 ? -1.339 4.976 -2.069 1.00 98.56 83 ARG A N 1
ATOM 630 C CA . ARG A 1 83 ? -0.836 6.351 -2.231 1.00 98.56 83 ARG A CA 1
ATOM 631 C C . ARG A 1 83 ? -1.912 7.404 -2.047 1.00 98.56 83 ARG A C 1
ATOM 633 O O . ARG A 1 83 ? -1.634 8.436 -1.443 1.00 98.56 83 ARG A O 1
ATOM 640 N N . GLU A 1 84 ? -3.124 7.162 -2.534 1.00 98.38 84 GLU A N 1
ATOM 641 C CA . GLU A 1 84 ? -4.228 8.099 -2.330 1.00 98.38 84 GLU A CA 1
ATOM 642 C C . GLU A 1 84 ? -4.503 8.306 -0.829 1.00 98.38 84 GLU A C 1
ATOM 644 O O . GLU A 1 84 ? -4.716 9.443 -0.405 1.00 98.38 84 GLU A O 1
ATOM 649 N N . VAL A 1 85 ? -4.399 7.250 -0.010 1.00 97.75 85 VAL A N 1
ATOM 650 C CA . VAL A 1 85 ? -4.482 7.344 1.462 1.00 97.75 85 VAL A CA 1
ATOM 651 C C . VAL A 1 85 ? -3.292 8.115 2.035 1.00 97.75 85 VAL A C 1
ATOM 653 O O . VAL A 1 85 ? -3.477 9.058 2.801 1.00 97.75 85 VAL A O 1
ATOM 656 N N . ILE A 1 86 ? -2.066 7.746 1.646 1.00 98.19 86 ILE A N 1
ATOM 657 C CA . ILE A 1 86 ? -0.819 8.366 2.130 1.00 98.19 86 ILE A CA 1
ATOM 658 C C . ILE A 1 86 ? -0.811 9.881 1.881 1.00 98.19 86 ILE A C 1
ATOM 660 O O . ILE A 1 86 ? -0.357 10.652 2.726 1.00 98.19 86 ILE A O 1
ATOM 664 N N . PHE A 1 87 ? -1.325 10.320 0.730 1.00 97.75 87 PHE A N 1
ATOM 665 C CA . PHE A 1 87 ? -1.430 11.736 0.377 1.00 97.75 87 PHE A CA 1
ATOM 666 C C . PHE A 1 87 ? -2.695 12.421 0.922 1.00 97.75 87 PHE A C 1
ATOM 668 O O . PHE A 1 87 ? -2.901 13.602 0.642 1.00 97.75 87 PHE A O 1
ATOM 675 N N . GLY A 1 88 ? -3.531 11.715 1.689 1.00 95.75 88 GLY A N 1
ATOM 676 C CA . GLY A 1 88 ? -4.742 12.254 2.314 1.00 95.75 88 GLY A CA 1
ATOM 677 C C . GLY A 1 88 ? -5.857 12.602 1.326 1.00 95.75 88 GLY A C 1
ATOM 678 O O . GLY A 1 88 ? -6.668 13.483 1.606 1.00 95.75 88 GLY A O 1
ATOM 679 N N . ARG A 1 89 ? -5.880 11.962 0.150 1.00 96.69 89 ARG A N 1
ATOM 680 C CA . ARG A 1 89 ? -6.907 12.163 -0.889 1.00 96.69 89 ARG A CA 1
ATOM 681 C C . ARG A 1 89 ? -8.145 11.301 -0.663 1.00 96.69 89 ARG A C 1
ATOM 683 O O . ARG A 1 89 ? -9.223 11.667 -1.119 1.00 96.69 89 ARG A O 1
ATOM 690 N N . THR A 1 90 ? -7.986 10.197 0.058 1.00 95.31 90 THR A N 1
ATOM 691 C CA . THR A 1 90 ? -9.061 9.298 0.484 1.00 95.31 90 THR A CA 1
ATOM 692 C C . THR A 1 90 ? -8.902 8.934 1.960 1.00 95.31 90 THR A C 1
ATOM 694 O O . THR A 1 90 ? -7.825 9.094 2.541 1.00 95.31 90 THR A O 1
ATOM 697 N N . VAL A 1 91 ? -9.993 8.479 2.575 1.00 92.31 91 VAL A N 1
ATOM 698 C CA . VAL A 1 91 ? -10.039 8.054 3.973 1.00 92.31 91 VAL A CA 1
ATOM 699 C C . VAL A 1 91 ? -9.885 6.539 4.045 1.00 92.31 91 VAL A C 1
ATOM 701 O O . VAL A 1 91 ? -10.587 5.788 3.373 1.00 92.31 91 VAL A O 1
ATOM 704 N N . MET A 1 92 ? -8.982 6.100 4.915 1.00 96.75 92 MET A N 1
ATOM 705 C CA . MET A 1 92 ? -8.801 4.700 5.278 1.00 96.75 92 MET A CA 1
ATOM 706 C C . MET A 1 92 ? -9.486 4.427 6.617 1.00 96.75 92 MET A C 1
ATOM 708 O O . MET A 1 92 ? -9.428 5.253 7.528 1.00 96.75 92 MET A O 1
ATOM 712 N N . SER A 1 93 ? -10.115 3.265 6.745 1.00 97.06 93 SER A N 1
ATOM 713 C CA . SER A 1 93 ? -10.725 2.800 7.992 1.00 97.06 93 SER A CA 1
ATOM 714 C C . SER A 1 93 ? -10.362 1.345 8.261 1.00 97.06 93 SER A C 1
ATOM 716 O O . SER A 1 93 ? -10.107 0.582 7.333 1.00 97.06 93 SER A O 1
ATOM 718 N N . LYS A 1 94 ? -10.323 0.951 9.532 1.00 96.56 94 LYS A N 1
ATOM 719 C CA . LYS A 1 94 ? -10.117 -0.442 9.930 1.00 96.56 94 LYS A CA 1
ATOM 720 C C . LYS A 1 94 ? -11.418 -1.241 9.794 1.00 96.56 94 LYS A C 1
ATOM 722 O O . LYS A 1 94 ? -12.479 -0.746 10.164 1.00 96.56 94 LYS A O 1
ATOM 727 N N . VAL A 1 95 ? -11.326 -2.481 9.303 1.00 95.06 95 VAL A N 1
ATOM 728 C CA . VAL A 1 95 ? -12.477 -3.401 9.166 1.00 95.06 95 VAL A CA 1
ATOM 729 C C . VAL A 1 95 ? -12.724 -4.215 10.448 1.00 95.06 95 VAL A C 1
ATOM 731 O O . VAL A 1 95 ? -13.870 -4.507 10.780 1.00 95.06 95 VAL A O 1
ATOM 734 N N . GLY A 1 96 ? -11.662 -4.580 11.177 1.00 88.94 96 GLY A N 1
ATOM 735 C CA . GLY A 1 96 ? -11.727 -5.366 12.418 1.00 88.94 96 GLY A CA 1
ATOM 736 C C . GLY A 1 96 ? -11.844 -4.538 13.705 1.00 88.94 96 GLY A C 1
ATOM 737 O O . GLY A 1 96 ? -11.914 -3.312 13.680 1.00 88.94 96 GLY A O 1
ATOM 738 N N . HIS A 1 97 ? -11.838 -5.219 14.856 1.00 87.94 97 HIS A N 1
ATOM 739 C CA . HIS A 1 97 ? -11.849 -4.571 16.175 1.00 87.94 97 HIS A CA 1
ATOM 740 C C . HIS A 1 97 ? -10.443 -4.299 16.720 1.00 87.94 97 HIS A C 1
ATOM 742 O O . HIS A 1 97 ? -10.218 -3.228 17.284 1.00 87.94 97 HIS A O 1
ATOM 748 N N . GLU A 1 98 ? -9.513 -5.233 16.513 1.00 93.06 98 GLU A N 1
ATOM 749 C CA . GLU A 1 98 ? -8.161 -5.192 17.082 1.00 93.06 98 GLU A CA 1
ATOM 750 C C . GLU A 1 98 ? -7.348 -4.032 16.501 1.00 93.06 98 GLU A C 1
ATOM 752 O O . GLU A 1 98 ? -7.409 -3.766 15.301 1.00 93.06 98 GLU A O 1
ATOM 757 N N . SER A 1 99 ? -6.655 -3.257 17.330 1.00 94.38 99 SER A N 1
ATOM 758 C CA . SER A 1 99 ? -5.741 -2.210 16.849 1.00 94.38 99 SER A CA 1
ATOM 759 C C . SER A 1 99 ? -4.478 -2.811 16.228 1.00 94.38 99 SER A C 1
ATOM 761 O O . SER A 1 99 ? -4.188 -3.997 16.387 1.00 94.38 99 SER A O 1
ATOM 763 N N . TRP A 1 100 ? -3.709 -1.983 15.520 1.00 95.50 100 TRP A N 1
ATOM 764 C CA . TRP A 1 100 ? -2.417 -2.405 14.977 1.00 95.50 100 TRP A CA 1
ATOM 765 C C . TRP A 1 100 ? -1.496 -2.991 16.064 1.00 95.50 100 TRP A C 1
ATOM 767 O O . TRP A 1 100 ? -0.930 -4.071 15.880 1.00 95.50 100 TRP A O 1
ATOM 777 N N . ASP A 1 101 ? -1.417 -2.314 17.214 1.00 92.50 101 ASP A N 1
ATOM 778 C CA . ASP A 1 101 ? -0.584 -2.714 18.354 1.00 92.50 101 ASP A CA 1
ATOM 779 C C . ASP A 1 101 ? -1.067 -4.018 19.013 1.00 92.50 101 ASP A C 1
ATOM 781 O O . ASP A 1 101 ? -0.256 -4.789 19.524 1.00 92.50 101 ASP A O 1
ATOM 785 N N . GLU A 1 102 ? -2.381 -4.277 19.009 1.00 93.19 102 GLU A N 1
ATOM 786 C CA . GLU A 1 102 ? -2.967 -5.498 19.581 1.00 93.19 102 GLU A CA 1
ATOM 787 C C . GLU A 1 102 ? -2.648 -6.739 18.744 1.00 93.19 102 GLU A C 1
ATOM 789 O O . GLU A 1 102 ? -2.411 -7.806 19.311 1.00 93.19 102 GLU A O 1
ATOM 794 N N . ILE A 1 103 ? -2.601 -6.606 17.414 1.00 92.06 103 ILE A N 1
ATOM 795 C CA . ILE A 1 103 ? -2.291 -7.731 16.525 1.00 92.06 103 ILE A CA 1
ATOM 796 C C . ILE A 1 103 ? -0.828 -8.162 16.678 1.00 92.06 103 ILE A C 1
ATOM 798 O O . ILE A 1 103 ? -0.573 -9.363 16.672 1.00 92.06 103 ILE A O 1
ATOM 802 N N . TYR A 1 104 ? 0.105 -7.219 16.876 1.00 87.50 104 TYR A N 1
ATOM 803 C CA . TYR A 1 104 ? 1.568 -7.394 16.998 1.00 87.50 104 TYR A CA 1
ATOM 804 C C . TYR A 1 104 ? 2.253 -8.135 15.831 1.00 87.50 104 TYR A C 1
ATOM 806 O O . TYR A 1 104 ? 3.204 -7.611 15.261 1.00 87.50 104 TYR A O 1
ATOM 814 N N . ALA A 1 105 ? 1.786 -9.329 15.461 1.00 94.75 105 ALA A N 1
ATOM 815 C CA . ALA A 1 105 ? 2.141 -10.067 14.259 1.00 94.75 105 ALA A CA 1
ATOM 816 C C . ALA A 1 105 ? 0.896 -10.770 13.673 1.00 94.75 105 ALA A C 1
ATOM 818 O O . ALA A 1 105 ? 0.303 -11.637 14.319 1.00 94.75 105 ALA A O 1
ATOM 819 N N . GLY A 1 106 ? 0.492 -10.415 12.451 1.00 95.56 106 GLY A N 1
ATOM 820 C CA . GLY A 1 106 ? -0.693 -10.976 11.796 1.00 95.56 106 GLY A CA 1
ATOM 821 C C . GLY A 1 106 ? -1.320 -10.063 10.741 1.00 95.56 106 GLY A C 1
ATOM 822 O O . GLY A 1 106 ? -0.797 -9.002 10.412 1.00 95.56 106 GLY A O 1
ATOM 823 N N . HIS A 1 107 ? -2.467 -10.474 10.193 1.00 96.12 107 HIS A N 1
ATOM 824 C CA . HIS A 1 107 ? -3.166 -9.698 9.166 1.00 96.12 107 HIS A CA 1
ATOM 825 C C . HIS A 1 107 ? -4.006 -8.565 9.765 1.00 96.12 107 HIS A C 1
ATOM 827 O O . HIS A 1 107 ? -4.885 -8.798 10.591 1.00 96.12 107 HIS A O 1
ATOM 833 N N . PHE A 1 108 ? -3.808 -7.355 9.254 1.00 97.38 108 PHE A N 1
ATOM 834 C CA . PHE A 1 108 ? -4.584 -6.161 9.550 1.00 97.38 108 PHE A CA 1
ATOM 835 C C . PHE A 1 108 ? -5.409 -5.756 8.318 1.00 97.38 108 PHE A C 1
ATOM 837 O O . PHE A 1 108 ? -4.864 -5.534 7.234 1.00 97.38 108 PHE A O 1
ATOM 844 N N . GLN A 1 109 ? -6.735 -5.687 8.466 1.00 97.62 109 GLN A N 1
ATOM 845 C CA . GLN A 1 109 ? -7.659 -5.390 7.364 1.00 97.62 109 GLN A CA 1
ATOM 846 C C . GLN A 1 109 ? -8.145 -3.942 7.396 1.00 97.62 109 GLN A C 1
ATOM 848 O O . GLN A 1 109 ? -8.670 -3.465 8.407 1.00 97.62 109 GLN A O 1
ATOM 853 N N . ILE A 1 110 ? -8.042 -3.280 6.247 1.00 98.12 110 ILE A N 1
ATOM 854 C CA . ILE A 1 110 ? -8.477 -1.901 6.029 1.00 98.12 110 ILE A CA 1
ATOM 855 C C . ILE A 1 110 ? -9.475 -1.807 4.875 1.00 98.12 110 ILE A C 1
ATOM 857 O O . ILE A 1 110 ? -9.463 -2.617 3.947 1.00 98.12 110 ILE A O 1
ATOM 861 N N . ASN A 1 111 ? -10.315 -0.778 4.928 1.00 98.12 111 ASN A N 1
ATOM 862 C CA . ASN A 1 111 ? -11.154 -0.334 3.831 1.00 98.12 111 ASN A CA 1
ATOM 863 C C . ASN A 1 111 ? -10.721 1.060 3.363 1.00 98.12 111 ASN A C 1
ATOM 865 O O . ASN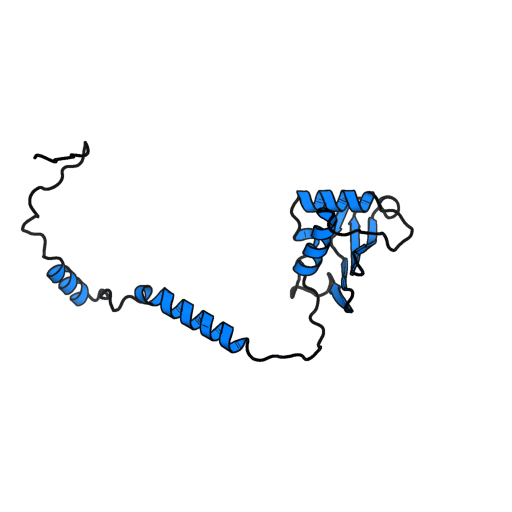 A 1 111 ? -10.538 1.961 4.187 1.00 98.12 111 ASN A O 1
ATOM 869 N N . VAL A 1 112 ? -10.584 1.229 2.049 1.00 97.75 112 VAL A N 1
ATOM 870 C CA . VAL A 1 112 ? -10.261 2.502 1.390 1.00 97.75 112 VAL A CA 1
ATOM 871 C C . VAL A 1 112 ? -11.256 2.713 0.256 1.00 97.75 112 VAL A C 1
ATOM 873 O O . VAL A 1 112 ? -11.146 2.054 -0.768 1.00 97.75 112 VAL A O 1
ATOM 876 N N . ASP A 1 113 ? -12.253 3.583 0.422 1.00 94.75 113 ASP A N 1
ATOM 877 C CA . ASP A 1 113 ? -13.308 3.824 -0.584 1.00 94.75 113 ASP A CA 1
ATOM 878 C C . ASP A 1 113 ? -13.916 2.536 -1.187 1.00 94.75 113 ASP A C 1
ATOM 880 O O . ASP A 1 113 ? -14.102 2.412 -2.401 1.00 94.75 113 ASP A O 1
ATOM 884 N N . GLY A 1 114 ? -14.206 1.539 -0.345 1.00 95.25 114 GLY A N 1
ATOM 885 C CA . GLY A 1 114 ? -14.763 0.255 -0.786 1.00 95.25 114 GLY A CA 1
ATOM 886 C C . GLY A 1 114 ? -13.730 -0.770 -1.266 1.00 95.25 114 GLY A C 1
ATOM 887 O O . GLY A 1 114 ? -14.114 -1.891 -1.582 1.00 95.25 114 GLY A O 1
ATOM 888 N N . TRP A 1 115 ? -12.442 -0.423 -1.301 1.00 97.69 115 TRP A N 1
ATOM 889 C CA . TRP A 1 115 ? -11.359 -1.386 -1.488 1.00 97.69 115 TRP A CA 1
ATOM 890 C C . TRP A 1 115 ? -11.057 -2.073 -0.164 1.00 97.69 115 TRP A C 1
ATOM 892 O O . TRP A 1 115 ? -10.719 -1.401 0.807 1.00 97.69 115 TRP A O 1
ATOM 902 N N . GLU A 1 116 ? -11.145 -3.397 -0.121 1.00 97.88 116 GLU A N 1
ATOM 903 C CA . GLU A 1 116 ? -10.760 -4.190 1.046 1.00 97.88 116 GLU A CA 1
ATOM 904 C C . GLU A 1 116 ? -9.323 -4.673 0.878 1.00 97.88 116 GLU A C 1
ATOM 906 O O . GLU A 1 116 ? -9.022 -5.431 -0.043 1.00 97.88 116 GLU A O 1
ATOM 911 N N . ILE A 1 117 ? -8.425 -4.244 1.764 1.00 97.88 117 ILE A N 1
ATOM 912 C CA . ILE A 1 117 ? -6.996 -4.562 1.689 1.00 97.88 117 ILE A CA 1
ATOM 913 C C . ILE A 1 117 ? -6.575 -5.253 2.983 1.00 97.88 117 ILE A C 1
ATOM 915 O O . ILE A 1 117 ? -6.859 -4.775 4.079 1.00 97.88 117 ILE A O 1
ATOM 919 N N . SER A 1 118 ? -5.893 -6.387 2.854 1.00 97.12 118 SER A N 1
ATOM 920 C CA . SER A 1 118 ? -5.294 -7.121 3.965 1.00 97.12 118 SER A CA 1
ATOM 921 C C . SER A 1 118 ? -3.788 -6.933 3.914 1.00 97.12 118 SER A C 1
ATOM 923 O O . SER A 1 118 ? -3.151 -7.318 2.935 1.00 97.12 118 SER A O 1
ATOM 925 N N . ILE A 1 119 ? -3.227 -6.366 4.971 1.00 97.00 119 ILE A N 1
ATOM 926 C CA . ILE A 1 119 ? -1.799 -6.084 5.115 1.00 97.00 119 ILE A CA 1
ATOM 927 C C . ILE A 1 119 ? -1.254 -6.958 6.240 1.00 97.00 119 ILE A C 1
ATOM 929 O O . ILE A 1 119 ? -1.958 -7.202 7.215 1.00 97.00 119 ILE A O 1
ATOM 933 N N . TYR A 1 120 ? -0.032 -7.457 6.111 1.00 96.81 120 TYR A N 1
ATOM 934 C CA . TYR A 1 120 ? 0.633 -8.191 7.178 1.00 96.81 120 TYR A CA 1
ATOM 935 C C . TYR A 1 120 ? 1.455 -7.237 8.054 1.00 96.81 120 TYR A C 1
ATOM 937 O O . TYR A 1 120 ? 2.248 -6.436 7.556 1.00 96.81 120 TYR A O 1
ATOM 945 N N . ASN A 1 121 ? 1.225 -7.319 9.361 1.00 96.94 121 ASN A N 1
ATOM 946 C CA . ASN A 1 121 ? 2.044 -6.719 10.402 1.00 96.94 121 ASN A CA 1
ATOM 947 C C . ASN A 1 121 ? 3.035 -7.786 10.889 1.00 96.94 121 ASN A C 1
ATOM 949 O O . ASN A 1 121 ? 2.595 -8.857 11.310 1.00 96.94 121 ASN A O 1
ATOM 953 N N . ASP A 1 122 ? 4.337 -7.511 10.840 1.00 96.56 122 ASP A N 1
ATOM 954 C CA . ASP A 1 122 ? 5.375 -8.364 11.420 1.00 96.56 122 ASP A CA 1
ATOM 955 C C . ASP A 1 122 ? 6.070 -7.639 12.572 1.00 96.56 122 ASP A C 1
ATOM 957 O O . ASP A 1 122 ? 6.873 -6.729 12.370 1.00 96.56 122 ASP A O 1
ATOM 961 N N . CYS A 1 123 ? 5.757 -8.049 13.799 1.00 95.25 123 CYS A N 1
ATOM 962 C CA . CYS A 1 123 ? 6.362 -7.512 15.015 1.00 95.25 123 CYS A CA 1
ATOM 963 C C . CYS A 1 123 ? 6.303 -5.971 15.095 1.00 95.25 123 CYS A C 1
ATOM 965 O O . CYS A 1 123 ? 7.310 -5.320 15.382 1.00 95.25 123 CYS A O 1
ATOM 967 N N . 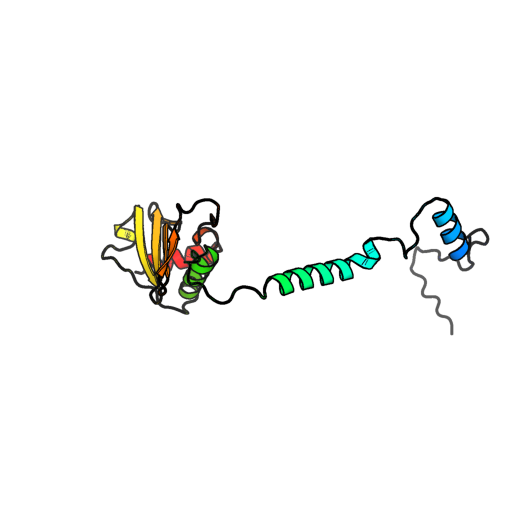ASP A 1 124 ? 5.117 -5.401 14.868 1.00 93.81 124 ASP A N 1
ATOM 968 C CA . ASP A 1 124 ? 4.842 -3.957 14.802 1.00 93.81 124 ASP A CA 1
ATOM 969 C C . ASP A 1 124 ? 5.455 -3.222 13.584 1.00 93.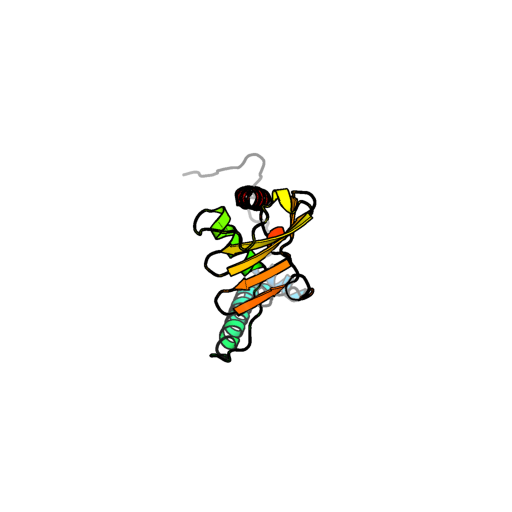81 124 ASP A C 1
ATOM 971 O O . ASP A 1 124 ? 5.618 -1.996 13.592 1.00 93.81 124 ASP A O 1
ATOM 975 N N . GLN A 1 125 ? 5.780 -3.943 12.509 1.00 96.25 125 GLN A N 1
ATOM 976 C CA . GLN A 1 125 ? 6.289 -3.373 11.257 1.00 96.25 125 GLN A CA 1
ATOM 977 C C . GLN A 1 125 ? 5.386 -3.706 10.073 1.00 96.25 125 GLN A C 1
ATOM 979 O O . GLN A 1 125 ? 4.869 -4.815 9.942 1.00 96.25 125 GLN A O 1
ATOM 984 N N . LEU A 1 126 ? 5.205 -2.729 9.185 1.00 97.62 126 LEU A N 1
ATOM 985 C CA . LEU A 1 126 ? 4.522 -2.929 7.913 1.00 97.62 126 LEU A CA 1
ATOM 986 C C . LEU A 1 126 ? 5.379 -3.811 6.988 1.00 97.62 126 LEU A C 1
ATOM 988 O O . LEU A 1 126 ? 6.419 -3.354 6.508 1.00 97.62 126 LEU A O 1
ATOM 992 N N . ASP A 1 127 ? 4.915 -5.031 6.705 1.00 95.81 127 ASP A N 1
ATOM 993 C CA . ASP A 1 127 ? 5.652 -6.018 5.905 1.00 95.81 127 ASP A CA 1
ATOM 994 C C . ASP A 1 127 ? 5.166 -6.052 4.442 1.00 95.81 127 ASP A C 1
ATOM 996 O O . ASP A 1 127 ? 5.694 -5.320 3.603 1.00 95.81 127 ASP A O 1
ATOM 1000 N N . TYR A 1 128 ? 4.107 -6.812 4.137 1.00 95.38 128 TYR A N 1
ATOM 1001 C CA . TYR A 1 128 ? 3.577 -6.975 2.775 1.00 95.38 128 TYR A CA 1
ATOM 1002 C C . TYR A 1 128 ? 2.051 -6.846 2.704 1.00 95.38 128 TYR A C 1
ATOM 1004 O O . TYR A 1 128 ? 1.330 -6.944 3.701 1.00 95.38 128 TYR A O 1
ATOM 1012 N N . CYS A 1 129 ? 1.527 -6.639 1.496 1.00 95.56 129 CYS A N 1
ATOM 1013 C CA . CYS A 1 129 ? 0.100 -6.778 1.224 1.00 95.56 129 CYS A CA 1
ATOM 1014 C C . CYS A 1 129 ? -0.221 -8.257 0.956 1.00 95.56 129 CYS A C 1
ATOM 1016 O O . CYS A 1 129 ? 0.354 -8.855 0.056 1.00 95.56 129 CYS A O 1
ATOM 1018 N N . GLU A 1 130 ? -1.168 -8.841 1.690 1.00 94.75 130 GLU A N 1
ATOM 1019 C CA . GLU A 1 130 ? -1.609 -10.236 1.513 1.00 94.75 130 GLU A CA 1
ATOM 1020 C C . GLU A 1 130 ? -2.625 -10.354 0.371 1.00 94.75 130 GLU A C 1
ATOM 1022 O O . GLU A 1 130 ? -2.522 -11.207 -0.509 1.00 94.75 130 GLU A O 1
ATOM 1027 N N . LYS A 1 131 ? -3.640 -9.485 0.378 1.00 94.50 131 LYS A N 1
ATOM 1028 C CA . LYS A 1 131 ? -4.715 -9.494 -0.620 1.00 94.50 131 LYS A CA 1
ATOM 1029 C C . LYS A 1 131 ? -5.401 -8.141 -0.724 1.00 94.50 131 LYS A C 1
ATOM 1031 O O . LYS A 1 131 ? -5.402 -7.364 0.228 1.00 94.50 131 LYS A O 1
ATOM 1036 N N . CYS A 1 132 ? -6.027 -7.894 -1.865 1.00 95.56 132 CYS A N 1
ATOM 1037 C CA . CYS A 1 132 ? -6.819 -6.706 -2.133 1.00 95.56 132 CYS A CA 1
ATOM 1038 C C . CYS A 1 132 ? -8.042 -7.063 -2.985 1.00 95.56 132 CYS A C 1
ATOM 1040 O O . CYS A 1 132 ? -7.917 -7.808 -3.958 1.00 95.56 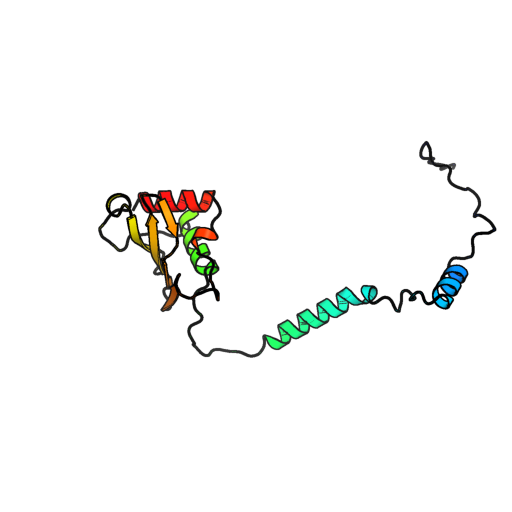132 CYS A O 1
ATOM 1042 N N . ILE A 1 133 ? -9.206 -6.526 -2.625 1.00 96.25 133 ILE A N 1
ATOM 1043 C CA . ILE A 1 133 ? -10.462 -6.648 -3.365 1.00 96.25 133 ILE A CA 1
ATOM 1044 C C . ILE A 1 133 ? -10.936 -5.241 -3.705 1.00 96.25 133 ILE A C 1
ATOM 1046 O O . ILE A 1 133 ? -11.104 -4.405 -2.818 1.00 96.25 133 ILE A O 1
ATOM 1050 N N . SER A 1 134 ? -11.141 -4.961 -4.986 1.00 96.50 134 SER A N 1
ATOM 1051 C CA . SER A 1 134 ? -11.680 -3.679 -5.434 1.00 96.50 134 SER A CA 1
ATOM 1052 C C . SER A 1 134 ? -13.210 -3.632 -5.320 1.00 96.50 134 SER A C 1
ATOM 1054 O O . SER A 1 134 ? -13.862 -4.679 -5.302 1.00 96.50 134 SER A O 1
ATOM 1056 N N . PRO A 1 135 ? -13.823 -2.432 -5.335 1.00 95.56 135 PRO A N 1
ATOM 1057 C CA . PRO A 1 135 ? -15.279 -2.272 -5.254 1.00 95.56 135 PRO A CA 1
ATOM 1058 C C . PRO A 1 135 ? -16.062 -2.975 -6.375 1.00 95.56 135 PRO A C 1
ATOM 1060 O O . PRO A 1 135 ? -17.233 -3.304 -6.207 1.00 95.56 135 PRO A O 1
ATOM 1063 N N . ASP A 1 136 ? -15.430 -3.188 -7.533 1.00 93.38 136 ASP A N 1
ATOM 1064 C CA . ASP A 1 136 ? -15.986 -3.913 -8.682 1.00 93.38 136 ASP A CA 1
ATOM 1065 C C . ASP A 1 136 ? -15.738 -5.435 -8.619 1.00 93.38 136 ASP A C 1
ATOM 1067 O O . ASP A 1 136 ? -16.101 -6.158 -9.548 1.00 93.38 136 ASP A O 1
ATOM 1071 N N . GLY A 1 137 ? -15.149 -5.937 -7.528 1.00 92.44 137 GLY A N 1
ATOM 1072 C CA . GLY A 1 137 ? -14.938 -7.361 -7.271 1.00 92.44 137 GLY A CA 1
ATOM 1073 C C . GLY A 1 137 ? -13.713 -7.966 -7.959 1.00 92.44 137 GLY A C 1
ATOM 1074 O O . GLY A 1 137 ? -13.616 -9.191 -8.054 1.00 92.44 137 GLY A O 1
ATOM 1075 N N . ARG A 1 138 ? -12.772 -7.155 -8.459 1.00 92.44 138 ARG A N 1
ATOM 1076 C CA . ARG A 1 138 ? -11.468 -7.657 -8.924 1.00 92.44 138 ARG A CA 1
ATOM 1077 C C . ARG A 1 138 ? -10.569 -7.930 -7.717 1.00 92.44 138 ARG A C 1
ATOM 1079 O O . ARG A 1 138 ? -10.699 -7.297 -6.675 1.00 92.44 138 ARG A O 1
ATOM 1086 N N . HIS A 1 139 ? -9.674 -8.901 -7.859 1.00 91.88 139 HIS A N 1
ATOM 1087 C CA . HIS A 1 139 ? -8.851 -9.398 -6.758 1.00 91.88 139 HIS A CA 1
ATOM 1088 C C . HIS A 1 139 ? -7.367 -9.331 -7.120 1.00 91.88 139 HIS A C 1
ATOM 1090 O O . HIS A 1 139 ? -6.996 -9.580 -8.267 1.00 91.88 139 HIS A O 1
ATOM 1096 N N . TRP A 1 140 ? -6.534 -9.011 -6.133 1.00 92.56 140 TRP A N 1
ATOM 1097 C CA . TRP A 1 140 ? -5.090 -9.246 -6.123 1.00 92.56 140 TRP A CA 1
ATOM 1098 C C . TRP A 1 140 ? -4.761 -10.067 -4.873 1.00 92.56 140 TRP A C 1
ATOM 1100 O O . TRP A 1 140 ? -5.312 -9.797 -3.804 1.00 92.56 140 TRP A O 1
ATOM 1110 N N . SER A 1 141 ? -3.870 -11.047 -4.985 1.00 90.62 141 SER A N 1
ATOM 1111 C CA . SER A 1 141 ? -3.368 -11.819 -3.844 1.00 90.62 141 SER A CA 1
ATOM 1112 C C . SER A 1 141 ? -1.876 -12.079 -3.974 1.00 90.62 141 SER A C 1
ATOM 1114 O O . SER A 1 141 ? -1.361 -12.242 -5.080 1.00 90.62 141 SER A O 1
ATOM 1116 N N . PHE A 1 142 ? -1.195 -12.157 -2.834 1.00 87.31 142 PHE A N 1
ATOM 1117 C CA . PHE A 1 142 ? 0.238 -12.420 -2.758 1.00 87.31 142 PHE A CA 1
ATOM 1118 C C . PHE A 1 142 ? 0.607 -13.790 -3.364 1.00 87.31 142 PHE A C 1
ATOM 1120 O O . PHE A 1 142 ? 1.593 -13.903 -4.090 1.00 87.31 142 PHE A O 1
ATOM 1127 N N . ASP A 1 143 ? -0.237 -14.811 -3.159 1.00 80.31 143 ASP A N 1
ATOM 1128 C CA . ASP A 1 143 ? -0.047 -16.188 -3.657 1.00 80.31 143 ASP A CA 1
ATOM 1129 C C . ASP A 1 143 ? -0.383 -16.381 -5.156 1.00 80.31 143 ASP A C 1
ATOM 1131 O O . ASP A 1 143 ? -0.233 -17.467 -5.709 1.00 80.31 143 ASP A O 1
ATOM 1135 N N . SER A 1 144 ? -0.788 -15.329 -5.883 1.00 68.44 144 SER A N 1
ATOM 1136 C CA . SER A 1 144 ? -1.089 -15.415 -7.329 1.00 68.44 144 SER A CA 1
ATOM 1137 C C . SER A 1 144 ? 0.138 -15.728 -8.214 1.00 68.44 144 SER A C 1
ATOM 1139 O O . SER A 1 144 ? 0.016 -15.858 -9.436 1.00 68.44 144 SER A O 1
ATOM 1141 N N . GLY A 1 145 ? 1.328 -15.856 -7.622 1.00 59.34 145 GLY A N 1
ATOM 1142 C CA . GLY A 1 145 ? 2.582 -16.185 -8.295 1.00 59.34 145 GLY A CA 1
ATOM 1143 C C . GLY A 1 145 ? 3.210 -15.030 -9.090 1.00 59.34 145 GLY A C 1
ATOM 1144 O O . GLY A 1 145 ? 2.759 -13.885 -9.076 1.00 59.34 145 GLY A O 1
ATOM 1145 N N . ASP A 1 146 ? 4.274 -15.352 -9.834 1.00 53.44 146 ASP A N 1
ATOM 1146 C CA . ASP A 1 146 ? 5.158 -14.412 -10.558 1.00 53.44 146 ASP A CA 1
ATOM 1147 C C . ASP A 1 146 ? 4.463 -13.603 -11.679 1.00 53.44 146 ASP A C 1
ATOM 1149 O O . ASP A 1 146 ? 5.026 -12.668 -12.241 1.00 53.44 146 ASP A O 1
ATOM 1153 N N . ARG A 1 147 ? 3.201 -13.911 -12.014 1.00 58.84 147 ARG A N 1
ATOM 1154 C CA . ARG A 1 147 ? 2.473 -13.221 -13.095 1.00 58.84 147 ARG A CA 1
ATOM 1155 C C . ARG A 1 147 ? 2.181 -11.748 -12.775 1.00 58.84 147 ARG A C 1
ATOM 1157 O O . ARG A 1 147 ? 2.125 -10.934 -13.694 1.00 58.84 147 ARG A O 1
ATOM 1164 N N . PHE A 1 148 ? 2.062 -11.413 -11.487 1.00 55.44 148 PHE A N 1
ATOM 1165 C CA . PHE A 1 148 ? 1.908 -10.047 -10.963 1.00 55.44 148 PHE A CA 1
ATOM 1166 C C . PHE A 1 148 ? 2.789 -9.807 -9.719 1.00 55.44 148 PHE A C 1
ATOM 1168 O O . PHE A 1 148 ? 2.513 -8.892 -8.941 1.00 55.44 148 PHE A O 1
ATOM 1175 N N . GLY A 1 149 ? 3.827 -10.640 -9.549 1.00 60.66 149 GLY A N 1
ATOM 1176 C CA . GLY A 1 149 ? 4.553 -10.960 -8.310 1.00 60.66 149 GLY A CA 1
ATOM 1177 C C . GLY A 1 149 ? 5.458 -9.876 -7.725 1.00 60.66 149 GLY A C 1
ATOM 1178 O O . GLY A 1 149 ? 6.579 -10.150 -7.312 1.00 60.66 149 GLY A O 1
ATOM 1179 N N . THR A 1 150 ? 5.000 -8.631 -7.683 1.00 84.94 150 THR A N 1
ATOM 1180 C CA . THR A 1 150 ? 5.619 -7.605 -6.843 1.00 84.94 150 THR A CA 1
ATOM 1181 C C . THR A 1 150 ? 4.610 -7.191 -5.800 1.00 84.94 150 THR A C 1
ATOM 1183 O O . THR A 1 150 ? 3.512 -6.781 -6.147 1.00 84.94 150 THR A O 1
ATOM 1186 N N . ASP A 1 151 ? 4.973 -7.295 -4.533 1.00 91.81 151 ASP A N 1
ATOM 1187 C CA . ASP A 1 151 ? 4.138 -6.814 -3.444 1.00 91.81 151 ASP A CA 1
ATOM 1188 C C . ASP A 1 151 ? 3.828 -5.302 -3.615 1.00 91.81 151 ASP A C 1
ATOM 1190 O O . ASP A 1 151 ? 4.745 -4.505 -3.843 1.00 91.81 151 ASP A O 1
ATOM 1194 N N . PRO A 1 152 ? 2.551 -4.877 -3.541 1.00 95.06 152 PRO A N 1
ATOM 1195 C CA . PRO A 1 152 ? 2.143 -3.478 -3.550 1.00 95.06 152 PRO A CA 1
ATOM 1196 C C . PRO A 1 152 ? 2.903 -2.605 -2.550 1.00 95.06 152 PRO A C 1
ATOM 1198 O O . PRO A 1 152 ? 3.167 -1.443 -2.867 1.00 95.06 152 PRO A O 1
ATOM 1201 N N . ILE A 1 153 ? 3.263 -3.145 -1.379 1.00 96.50 153 ILE A N 1
ATOM 1202 C CA . ILE A 1 153 ? 4.034 -2.427 -0.355 1.00 96.50 153 ILE A CA 1
ATOM 1203 C C . ILE A 1 153 ? 5.479 -2.219 -0.822 1.00 96.50 153 ILE A C 1
ATOM 1205 O O . ILE A 1 153 ? 5.995 -1.106 -0.724 1.00 96.50 153 ILE A O 1
ATOM 1209 N N . ALA A 1 154 ? 6.092 -3.220 -1.457 1.00 94.75 154 ALA A N 1
ATOM 1210 C CA . ALA A 1 154 ? 7.417 -3.102 -2.076 1.00 94.75 154 ALA A CA 1
ATOM 1211 C C . ALA A 1 154 ? 7.494 -2.078 -3.232 1.00 94.75 154 ALA A C 1
ATOM 1213 O O . ALA A 1 154 ? 8.585 -1.649 -3.613 1.00 94.75 154 ALA A O 1
ATOM 1214 N N . LEU A 1 155 ? 6.357 -1.660 -3.804 1.00 95.81 155 LEU A N 1
ATOM 1215 C CA . LEU A 1 155 ? 6.301 -0.598 -4.817 1.00 95.81 155 LEU A CA 1
ATOM 1216 C C . LEU A 1 155 ? 6.297 0.815 -4.223 1.00 95.81 155 LEU A C 1
ATOM 1218 O O . LEU A 1 155 ? 6.344 1.785 -4.988 1.00 95.81 155 LEU A O 1
ATOM 1222 N N . LEU A 1 156 ? 6.186 0.958 -2.904 1.00 97.94 156 LEU A N 1
ATOM 1223 C CA . LEU A 1 156 ? 6.216 2.243 -2.217 1.00 97.94 156 LEU A CA 1
ATOM 1224 C C . LEU A 1 156 ? 7.662 2.710 -2.020 1.00 97.94 156 LEU A C 1
ATOM 1226 O O . LEU A 1 156 ? 8.579 1.927 -1.784 1.00 97.94 156 LEU A O 1
ATOM 1230 N N . SER A 1 157 ? 7.885 4.019 -2.102 1.00 98.25 157 SER A N 1
ATOM 1231 C CA . SER A 1 157 ? 9.144 4.602 -1.635 1.00 98.25 157 SER A CA 1
ATOM 1232 C C . SER A 1 157 ? 9.281 4.453 -0.115 1.00 98.25 157 SER A C 1
ATOM 1234 O O . SER A 1 157 ? 8.291 4.304 0.598 1.00 98.25 157 SER A O 1
ATOM 1236 N N . VAL A 1 158 ? 10.504 4.592 0.406 1.00 98.25 158 VAL A N 1
ATOM 1237 C CA . VAL A 1 158 ? 10.773 4.526 1.858 1.00 98.25 158 VAL A CA 1
ATOM 1238 C C . VAL A 1 158 ? 9.895 5.499 2.654 1.00 98.25 158 VAL A C 1
ATOM 1240 O O . VAL A 1 158 ? 9.398 5.158 3.721 1.00 98.25 158 VAL A O 1
ATOM 1243 N N . TRP A 1 159 ? 9.673 6.709 2.132 1.00 98.50 159 TRP A N 1
ATOM 1244 C CA . TRP A 1 159 ? 8.814 7.693 2.792 1.00 98.50 159 TRP A CA 1
ATOM 1245 C C . TRP A 1 159 ? 7.330 7.300 2.745 1.00 98.50 159 TRP A C 1
ATOM 1247 O O . TRP A 1 159 ? 6.635 7.439 3.749 1.00 98.50 159 TRP A O 1
ATOM 1257 N N . GLU A 1 160 ? 6.850 6.798 1.601 1.00 98.62 160 GLU A N 1
ATOM 1258 C CA . GLU A 1 160 ? 5.463 6.335 1.434 1.00 98.62 160 GLU A CA 1
ATOM 1259 C C . GLU A 1 160 ? 5.157 5.163 2.377 1.00 98.62 160 GLU A C 1
ATOM 1261 O O . GLU A 1 160 ? 4.130 5.178 3.051 1.00 98.62 160 GLU A O 1
ATOM 1266 N N . HIS A 1 161 ? 6.077 4.200 2.480 1.00 98.50 161 HIS A N 1
ATOM 1267 C CA . HIS A 1 161 ? 5.990 3.067 3.405 1.00 98.50 161 HIS A CA 1
ATOM 1268 C C . HIS A 1 161 ? 5.885 3.533 4.865 1.00 98.50 161 HIS A C 1
ATOM 1270 O O . HIS A 1 161 ? 4.910 3.220 5.546 1.00 98.50 161 HIS A O 1
ATOM 1276 N N . GLN A 1 162 ? 6.812 4.387 5.318 1.00 98.31 162 GLN A N 1
ATOM 1277 C CA . GLN A 1 162 ? 6.798 4.921 6.687 1.00 98.31 162 GLN A CA 1
ATOM 1278 C C . GLN A 1 162 ? 5.546 5.744 7.003 1.00 98.31 162 GLN A C 1
ATOM 1280 O O . GLN A 1 162 ? 5.099 5.782 8.150 1.00 98.31 162 GLN A O 1
ATOM 1285 N N . MET A 1 163 ? 5.007 6.468 6.019 1.00 98.56 163 MET A N 1
ATOM 1286 C CA . MET A 1 163 ? 3.773 7.223 6.212 1.00 98.56 163 MET A CA 1
ATOM 1287 C C . MET A 1 163 ? 2.574 6.284 6.331 1.00 98.56 163 MET A C 1
ATOM 1289 O O . MET A 1 163 ? 1.759 6.469 7.231 1.00 98.56 163 MET A O 1
ATOM 1293 N N . LEU A 1 164 ? 2.488 5.263 5.476 1.00 98.50 164 LEU A N 1
ATOM 1294 C CA . LEU A 1 164 ? 1.425 4.267 5.548 1.00 98.50 164 LEU A CA 1
ATOM 1295 C C . LEU A 1 164 ? 1.428 3.542 6.895 1.00 98.50 164 LEU A C 1
ATOM 1297 O O . LEU A 1 164 ? 0.381 3.465 7.528 1.00 98.50 164 LEU A O 1
ATOM 1301 N N . GLU A 1 165 ? 2.592 3.098 7.377 1.00 98.19 165 GLU A N 1
ATOM 1302 C CA . GLU A 1 165 ? 2.711 2.457 8.693 1.00 98.19 165 GLU A CA 1
ATOM 1303 C C . GLU A 1 165 ? 2.183 3.362 9.819 1.00 98.19 165 GLU A C 1
ATOM 1305 O O . GLU A 1 165 ? 1.400 2.923 10.659 1.00 98.19 165 GLU A O 1
ATOM 1310 N N . LYS A 1 166 ? 2.529 4.656 9.809 1.00 98.00 166 LYS A N 1
ATOM 1311 C CA . LYS A 1 166 ? 2.008 5.618 10.798 1.00 98.00 166 LYS A CA 1
ATOM 1312 C C . LYS A 1 166 ? 0.492 5.771 10.737 1.00 98.00 166 LYS A C 1
ATOM 1314 O O . LYS A 1 166 ? -0.134 5.931 11.779 1.00 98.00 166 LYS A O 1
ATOM 1319 N N . LEU A 1 167 ? -0.084 5.768 9.535 1.00 97.81 167 LEU A N 1
ATOM 1320 C CA . LEU A 1 167 ? -1.532 5.856 9.358 1.00 97.81 167 LEU A CA 1
ATOM 1321 C C . LEU A 1 167 ? -2.225 4.587 9.857 1.00 97.81 167 LEU A C 1
ATOM 1323 O O . LEU A 1 167 ? -3.255 4.692 10.510 1.00 97.81 167 LEU A O 1
ATOM 1327 N N . LEU A 1 168 ? -1.645 3.411 9.606 1.00 97.31 168 LEU A N 1
ATOM 1328 C CA . LEU A 1 168 ? -2.164 2.131 10.092 1.00 97.31 168 LEU A CA 1
ATOM 1329 C C . LEU A 1 168 ? -2.141 2.052 11.625 1.00 97.31 168 LEU A C 1
ATOM 1331 O O . LEU A 1 168 ? -3.136 1.655 12.222 1.00 97.31 168 LEU A O 1
ATOM 1335 N N . LYS A 1 169 ? -1.063 2.525 12.263 1.00 96.88 169 LYS A N 1
ATOM 1336 C CA . LYS A 1 169 ? -0.940 2.619 13.732 1.00 96.88 169 LYS A CA 1
ATOM 1337 C C . LYS A 1 169 ? -1.928 3.591 14.383 1.00 96.88 169 LYS A C 1
ATOM 1339 O O . LYS A 1 169 ? -2.133 3.542 15.591 1.00 96.88 169 LYS A O 1
ATOM 1344 N N . ALA A 1 170 ? -2.520 4.496 13.607 1.00 96.12 170 ALA A N 1
ATOM 1345 C CA . ALA A 1 170 ? -3.484 5.475 14.101 1.00 96.12 170 ALA A CA 1
ATOM 1346 C C . ALA A 1 170 ? -4.954 5.006 14.015 1.00 96.12 170 ALA A C 1
ATOM 1348 O O . ALA A 1 170 ? -5.835 5.760 14.435 1.00 96.12 170 ALA A O 1
ATOM 1349 N N . LEU A 1 171 ? -5.218 3.811 13.465 1.00 93.81 171 LEU A N 1
ATOM 1350 C CA . LEU A 1 171 ? -6.552 3.205 13.307 1.00 93.81 171 LEU A CA 1
ATOM 1351 C C . LEU A 1 171 ? -6.933 2.255 14.455 1.00 93.81 171 LEU A C 1
ATOM 1353 O O . LEU A 1 171 ? -8.138 2.222 14.800 1.00 93.81 171 LEU A O 1
#

InterPro domains:
  IPR056110 Domain of unknown function DUF7693 [PF24745] (73-169)

Foldseek 3Di:
DDDPPDDPPDDDPPDPDPPDDDPVVVLVVCVVVVNDDPVRDPVVCVVVVVVVVVVVVVVVVPDDDDDPDFDADALQNVLVLLVCVLVVVWDKDWPDDAALVRCQFAWTWIDTPQKIWIFTHHRLAGDFTAKIAHNVGHIDGCPPPPPRNDTSLNPDDPSSRVSSSVSSNVD

Radius of gyration: 31.39 Å; chains: 1; bounding box: 64×60×74 Å